Protein AF-A0A1V5BMT1-F1 (afdb_monomer)

pLDDT: mean 87.7, std 16.95, range [39.78, 98.75]

Mean predicted aligned error: 9.42 Å

Sequence (168 aa):
MTTAKLESTCACFVTIETKPKESPLPERGGPHRSGCMVCGKDLIYLDTDQDLSCSFCGQVIPANARCVNGHFVCDNCHRADAVEIIKQVCLHSRECDAVALMQTIRSHPRFRIHGPEHHSLVPAVILTALRNGGDTITDEQIMTAVQRGQTIAGGACAFLGACGAAVG

Foldseek 3Di:
DDDDDDDDPDPPPDDPVPDPPDDPDPPLDAQQPDDDRQPNAHKDFAPAWDFAQALQQRDTDTDGMDGPVRHDHDPQLVPDALLSSLLSNLVRDLALDLVVNLVSSCSRNNNDPADLQLLLNQVLSNLSNCVSVPDPGDSVNSVVSNVQSNVQDRCCCVVVVDDSNVVD

Radius of gyration: 21.29 Å; Cα contacts (8 Å, |Δi|>4): 253; chains: 1; bounding box: 42×51×69 Å

Solvent-accessible surface area (backbone atoms only — not comparable to full-atom values): 9780 Å² total; per-residue (Å²): 136,83,82,78,81,83,78,84,89,60,90,79,79,69,70,81,90,72,70,72,85,75,71,82,72,79,82,79,72,73,69,56,94,52,58,26,78,87,76,40,43,56,70,43,76,48,99,56,72,38,79,41,52,16,73,63,28,52,54,70,44,79,40,40,60,28,21,83,85,64,52,26,72,45,71,68,63,70,70,35,51,48,61,51,36,43,53,50,27,46,73,55,44,74,59,52,48,36,66,59,49,48,51,51,48,56,60,38,69,66,34,63,98,72,60,41,51,49,10,16,40,47,40,20,26,49,46,30,10,42,30,53,70,69,46,98,57,53,71,67,56,35,51,48,24,32,56,47,2,65,70,43,58,70,64,36,37,77,76,71,74,45,53,39,43,80,73,49

Structure (mmCIF, N/CA/C/O backbone):
data_AF-A0A1V5BMT1-F1
#
_entry.id   AF-A0A1V5BMT1-F1
#
loop_
_atom_site.group_PDB
_atom_site.id
_atom_site.type_symbol
_atom_site.label_atom_id
_atom_site.label_alt_id
_atom_site.label_comp_id
_atom_site.label_asym_id
_atom_site.label_entity_id
_atom_site.label_seq_id
_atom_site.pdbx_PDB_ins_code
_atom_site.Cartn_x
_atom_site.Cartn_y
_atom_site.Cartn_z
_atom_site.occupancy
_atom_site.B_iso_or_equiv
_atom_site.auth_seq_id
_atom_site.auth_comp_id
_atom_site.auth_asym_id
_atom_site.auth_atom_id
_atom_site.pdbx_PDB_model_num
ATOM 1 N N . MET A 1 1 ? 17.956 -43.588 -46.148 1.00 41.25 1 MET A N 1
ATOM 2 C CA . MET A 1 1 ? 17.327 -42.326 -45.707 1.00 41.25 1 MET A CA 1
ATOM 3 C C . MET A 1 1 ? 16.692 -42.583 -44.355 1.00 41.25 1 MET A C 1
ATOM 5 O O . MET A 1 1 ? 15.639 -43.198 -44.284 1.00 41.25 1 MET A O 1
ATOM 9 N N . THR A 1 2 ? 17.406 -42.237 -43.290 1.00 39.78 2 THR A N 1
ATOM 10 C CA . THR A 1 2 ? 16.997 -42.495 -41.906 1.00 39.78 2 THR A CA 1
ATOM 11 C C . THR A 1 2 ? 16.103 -41.343 -41.462 1.00 39.78 2 THR A C 1
ATOM 13 O O . THR A 1 2 ? 16.561 -40.206 -41.394 1.00 39.78 2 THR A O 1
ATOM 16 N N . THR A 1 3 ? 14.821 -41.601 -41.216 1.00 43.81 3 THR A N 1
ATOM 17 C CA . THR A 1 3 ? 13.904 -40.608 -40.643 1.00 43.81 3 THR A CA 1
ATOM 18 C C . THR A 1 3 ? 14.299 -40.347 -39.194 1.00 43.81 3 THR A C 1
ATOM 20 O O . THR A 1 3 ? 14.144 -41.222 -38.341 1.00 43.81 3 THR A O 1
ATOM 23 N N . ALA A 1 4 ? 14.832 -39.157 -38.923 1.00 47.53 4 ALA A N 1
ATOM 24 C CA . ALA A 1 4 ? 15.086 -38.689 -37.569 1.00 47.53 4 ALA A CA 1
ATOM 25 C C . ALA A 1 4 ? 13.745 -38.524 -36.837 1.00 47.53 4 ALA A C 1
ATOM 27 O O . ALA A 1 4 ? 12.888 -37.754 -37.271 1.00 47.53 4 ALA A O 1
ATOM 28 N N . LYS A 1 5 ? 13.550 -39.260 -35.738 1.00 47.75 5 LYS A N 1
ATOM 29 C CA . LYS A 1 5 ? 12.470 -38.980 -34.788 1.00 47.75 5 LYS A CA 1
ATOM 30 C C . LYS A 1 5 ? 12.803 -37.661 -34.092 1.00 47.75 5 LYS A C 1
ATOM 32 O O . LYS A 1 5 ? 13.793 -37.592 -33.371 1.00 47.75 5 LYS A O 1
ATOM 37 N N . LEU A 1 6 ? 11.999 -36.625 -34.327 1.00 52.53 6 LEU A N 1
ATOM 38 C CA . LEU A 1 6 ? 12.013 -35.438 -33.479 1.00 52.53 6 LEU A CA 1
ATOM 39 C C . LEU A 1 6 ? 11.308 -35.784 -32.167 1.00 52.53 6 LEU A C 1
ATOM 41 O O . LEU A 1 6 ? 10.091 -35.960 -32.147 1.00 52.53 6 LEU A O 1
ATOM 45 N N . GLU A 1 7 ? 12.065 -35.871 -31.080 1.00 56.25 7 GLU A N 1
ATOM 46 C CA . GLU A 1 7 ? 11.502 -35.846 -29.733 1.00 56.25 7 GLU A CA 1
ATOM 47 C C . GLU A 1 7 ? 11.426 -34.392 -29.256 1.00 56.25 7 GLU A C 1
ATOM 49 O O . GLU A 1 7 ? 12.401 -33.641 -29.304 1.00 56.25 7 GLU A O 1
ATOM 54 N N . SER A 1 8 ? 10.219 -33.980 -28.862 1.00 58.94 8 SER A N 1
ATOM 55 C CA . SER A 1 8 ? 9.912 -32.629 -28.396 1.00 58.94 8 SER A CA 1
ATOM 56 C C . SER A 1 8 ? 10.452 -32.431 -26.983 1.00 58.94 8 SER A C 1
ATOM 58 O O . SER A 1 8 ? 10.012 -33.085 -26.042 1.00 58.94 8 SER A O 1
ATOM 60 N N . THR A 1 9 ? 11.390 -31.503 -26.828 1.00 58.66 9 THR A N 1
ATOM 61 C CA . THR A 1 9 ? 12.032 -31.154 -25.553 1.00 58.66 9 THR A CA 1
ATOM 62 C C . THR A 1 9 ? 11.332 -30.010 -24.810 1.00 58.66 9 THR A C 1
ATOM 64 O O . THR A 1 9 ? 11.872 -29.482 -23.840 1.00 58.66 9 THR A O 1
ATOM 67 N N . CYS A 1 10 ? 10.131 -29.601 -25.235 1.00 53.47 10 CYS A N 1
ATOM 68 C CA . CYS A 1 10 ? 9.420 -28.474 -24.633 1.00 53.47 10 CYS A CA 1
ATOM 69 C C . CYS A 1 10 ? 8.274 -28.939 -23.721 1.00 53.47 10 CYS A C 1
ATOM 71 O O . CYS A 1 10 ? 7.343 -29.611 -24.165 1.00 53.47 10 CYS A O 1
ATOM 73 N N . ALA A 1 11 ? 8.306 -28.509 -22.457 1.00 57.06 11 ALA A N 1
ATOM 74 C CA . ALA A 1 11 ? 7.320 -28.830 -21.418 1.00 57.06 11 ALA A CA 1
ATOM 75 C C . ALA A 1 11 ? 5.902 -28.259 -21.663 1.00 57.06 11 ALA A C 1
ATOM 77 O O . ALA A 1 11 ? 5.004 -28.467 -20.852 1.00 57.06 11 ALA A O 1
ATOM 78 N N . CYS A 1 12 ? 5.678 -27.547 -22.771 1.00 64.38 12 CYS A N 1
ATOM 79 C CA . CYS A 1 12 ? 4.393 -26.922 -23.093 1.00 64.38 12 CYS A CA 1
ATOM 80 C C . CYS A 1 12 ? 3.382 -27.880 -23.753 1.00 64.38 12 CYS A C 1
ATOM 82 O O . CYS A 1 12 ? 2.233 -27.498 -23.957 1.00 64.38 12 CYS A O 1
ATOM 84 N N . PHE A 1 13 ? 3.780 -29.109 -24.103 1.00 51.62 13 PHE A N 1
ATOM 85 C CA . PHE A 1 13 ? 2.904 -30.086 -24.756 1.00 51.62 13 PHE A CA 1
ATOM 86 C C . PHE A 1 13 ? 2.183 -30.971 -23.726 1.00 51.62 13 PHE A C 1
ATOM 88 O O . PHE A 1 13 ? 2.402 -32.177 -23.660 1.00 51.62 13 PHE A O 1
ATOM 95 N N . VAL A 1 14 ? 1.330 -30.372 -22.893 1.00 52.69 14 VAL A N 1
ATOM 96 C CA . VAL A 1 14 ? 0.339 -31.132 -22.115 1.00 52.69 14 VAL A CA 1
ATOM 97 C C . VAL A 1 14 ? -1.000 -30.997 -22.828 1.00 52.69 14 VAL A C 1
ATOM 99 O O . VAL A 1 14 ? -1.541 -29.900 -22.964 1.00 52.69 14 VAL A O 1
ATOM 102 N N . THR A 1 15 ? -1.515 -32.115 -23.331 1.00 52.72 15 THR A N 1
ATOM 103 C CA . THR A 1 15 ? -2.832 -32.191 -23.967 1.00 52.72 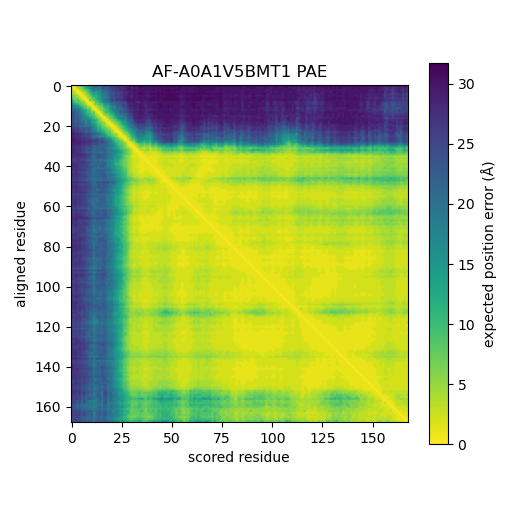15 THR A CA 1
ATOM 104 C C . THR A 1 15 ? -3.928 -31.845 -22.961 1.00 52.72 15 THR A C 1
ATOM 106 O O . THR A 1 15 ? -3.892 -32.275 -21.811 1.00 52.72 15 THR A O 1
ATOM 109 N N . ILE A 1 16 ? -4.927 -31.091 -23.422 1.00 58.38 16 ILE A N 1
ATOM 110 C CA . ILE A 1 16 ? -6.041 -30.527 -22.636 1.00 58.38 16 ILE A CA 1
ATOM 111 C C . ILE A 1 16 ? -6.820 -31.597 -21.836 1.00 58.38 16 ILE A C 1
ATOM 113 O O . ILE A 1 16 ? -7.476 -31.279 -20.846 1.00 58.38 16 ILE A O 1
ATOM 117 N N . GLU A 1 17 ? -6.707 -32.870 -22.213 1.00 58.25 17 GLU A N 1
ATOM 118 C CA . GLU A 1 17 ? -7.466 -33.990 -21.647 1.00 58.25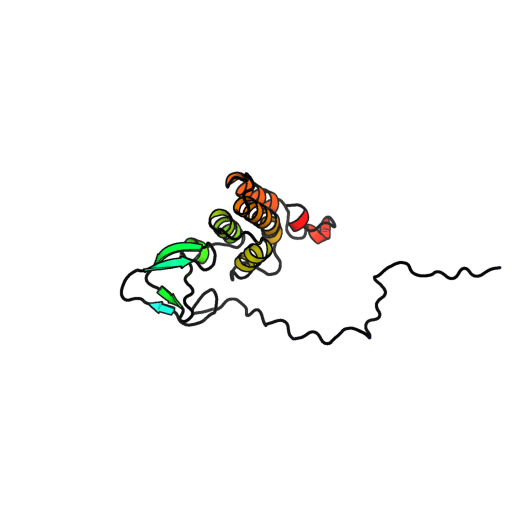 17 GLU A CA 1
ATOM 119 C C . GLU A 1 17 ? -7.125 -34.362 -20.193 1.00 58.25 17 GLU A C 1
ATOM 121 O O . GLU A 1 17 ? -7.837 -35.167 -19.598 1.00 58.25 17 GLU A O 1
ATOM 126 N N . THR A 1 18 ? -6.096 -33.770 -19.577 1.00 56.34 18 THR A N 1
ATOM 127 C CA . THR A 1 18 ? -5.715 -34.082 -18.185 1.00 56.34 18 THR A CA 1
ATOM 128 C C . THR A 1 18 ? -5.869 -32.923 -17.202 1.00 56.34 18 THR A C 1
ATOM 130 O O . THR A 1 18 ? -5.312 -32.996 -16.108 1.00 56.34 18 THR A O 1
ATOM 133 N N . LYS A 1 19 ? -6.604 -31.848 -17.531 1.00 47.53 19 LYS A N 1
ATOM 134 C CA . LYS A 1 19 ? -6.818 -30.750 -16.571 1.00 47.53 19 LYS A CA 1
ATOM 135 C C . LYS A 1 19 ? -7.719 -31.237 -15.415 1.00 47.53 19 LYS A C 1
ATOM 137 O O . LYS A 1 19 ? -8.881 -31.569 -15.663 1.00 47.53 19 LYS A O 1
ATOM 142 N N . PRO A 1 20 ? -7.239 -31.292 -14.156 1.00 57.06 20 PRO A N 1
ATOM 143 C CA . PRO A 1 20 ? -8.09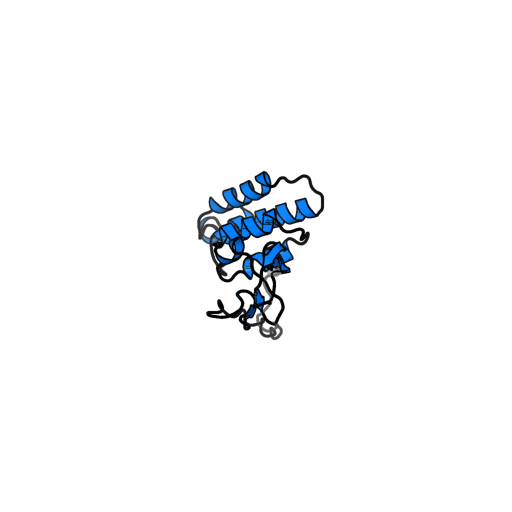7 -31.587 -13.012 1.00 57.06 20 PRO A CA 1
ATOM 144 C C . PRO A 1 20 ? -9.196 -30.523 -12.912 1.00 57.06 20 PRO A C 1
ATOM 146 O O . PRO A 1 20 ? -8.953 -29.359 -13.235 1.00 57.06 20 PRO A O 1
ATOM 149 N N . LYS A 1 21 ? -10.395 -30.908 -12.453 1.00 51.62 21 LYS A N 1
ATOM 150 C CA . LYS A 1 21 ? -11.483 -29.963 -12.153 1.00 51.62 21 LYS A CA 1
ATOM 151 C C . LYS A 1 21 ? -10.965 -28.894 -11.188 1.00 51.62 21 LYS A C 1
ATOM 153 O O . LYS A 1 21 ? -10.743 -29.182 -10.014 1.00 51.62 21 LYS A O 1
ATOM 158 N N . GLU A 1 22 ? -10.781 -27.677 -11.693 1.00 54.81 22 GLU A N 1
ATOM 159 C CA . GLU A 1 22 ? -10.525 -26.500 -10.868 1.00 54.81 22 GLU A CA 1
ATOM 160 C C . GLU A 1 22 ? -11.704 -26.336 -9.903 1.00 54.81 22 GLU A C 1
ATOM 162 O O . GLU A 1 22 ? -12.868 -26.308 -10.315 1.00 54.81 22 GLU A O 1
ATOM 167 N N . SER A 1 23 ? -11.408 -26.280 -8.603 1.00 50.12 23 SER A N 1
ATOM 168 C CA . SER A 1 23 ? -12.379 -25.819 -7.619 1.00 50.12 23 SER A CA 1
ATOM 169 C C . SER A 1 23 ? -12.780 -24.382 -7.970 1.00 50.12 23 SER A C 1
ATOM 171 O O . SER A 1 23 ? -11.950 -23.632 -8.497 1.00 50.12 23 SER A O 1
ATOM 173 N N . PRO A 1 24 ? -14.030 -23.967 -7.698 1.00 49.62 24 PRO A N 1
ATOM 174 C CA . PRO A 1 24 ? -14.416 -22.584 -7.906 1.00 49.62 24 PRO A CA 1
ATOM 175 C C . PRO A 1 24 ? -13.463 -21.696 -7.109 1.00 49.62 24 PRO A C 1
ATOM 177 O O . PRO A 1 24 ? -13.349 -21.829 -5.888 1.00 49.62 24 PRO A O 1
ATOM 180 N N . LEU A 1 25 ? -12.749 -20.814 -7.808 1.00 46.22 25 LEU A N 1
ATOM 181 C CA . LEU A 1 25 ? -12.042 -19.724 -7.155 1.00 46.22 25 LEU A CA 1
ATOM 182 C C . LEU A 1 25 ? -13.079 -18.950 -6.326 1.00 46.22 25 LEU A C 1
ATOM 184 O O . LEU A 1 25 ? -14.185 -18.728 -6.825 1.00 46.22 25 LEU A O 1
ATOM 188 N N . PRO A 1 26 ? -12.766 -18.557 -5.079 1.00 47.53 26 PRO A N 1
ATOM 189 C CA . PRO A 1 26 ? -13.700 -17.791 -4.269 1.00 47.53 26 PRO A CA 1
ATOM 190 C C . PRO A 1 26 ? -14.114 -16.546 -5.052 1.00 47.53 26 PRO A C 1
ATOM 192 O O . PRO A 1 26 ? -13.251 -15.822 -5.562 1.00 47.53 26 PRO A O 1
ATOM 195 N N . GLU A 1 27 ? -15.423 -16.324 -5.185 1.00 49.19 27 GLU A N 1
ATOM 196 C CA . GLU A 1 27 ? -15.950 -15.141 -5.853 1.00 49.19 27 GLU A CA 1
ATOM 197 C C . GLU A 1 27 ? -15.402 -13.901 -5.140 1.00 49.19 27 GLU A C 1
ATOM 199 O O . GLU A 1 27 ? -15.801 -13.569 -4.023 1.00 49.19 27 GLU A O 1
ATOM 204 N N . ARG A 1 28 ? -14.442 -13.215 -5.770 1.00 55.84 28 ARG A N 1
ATOM 205 C CA . ARG A 1 28 ? -14.021 -11.888 -5.323 1.00 55.84 28 ARG A CA 1
ATOM 206 C C . ARG A 1 28 ? -15.150 -10.939 -5.692 1.00 55.84 28 ARG A C 1
ATOM 208 O O . ARG A 1 28 ? -15.194 -10.430 -6.810 1.00 55.84 28 ARG A O 1
ATOM 215 N N . GLY A 1 29 ? -16.096 -10.783 -4.769 1.00 55.22 29 GLY A N 1
ATOM 216 C CA . GLY A 1 29 ? -17.195 -9.839 -4.900 1.00 55.22 29 GLY A CA 1
ATOM 217 C C . GLY A 1 29 ? -16.663 -8.450 -5.246 1.00 55.22 29 GLY A C 1
ATOM 218 O O . GLY A 1 29 ? -15.619 -8.026 -4.748 1.00 55.22 29 GLY A O 1
ATOM 219 N N . GLY A 1 30 ? -17.361 -7.756 -6.145 1.00 63.53 30 GLY A N 1
ATOM 220 C CA . GLY A 1 30 ? -17.060 -6.364 -6.463 1.00 63.53 30 GLY A CA 1
ATOM 221 C C . GLY A 1 30 ? -17.165 -5.450 -5.230 1.00 63.53 30 GLY A C 1
ATOM 222 O O . GLY A 1 30 ? -17.605 -5.886 -4.166 1.00 63.53 30 GLY A O 1
ATOM 223 N N . PRO A 1 31 ? -16.793 -4.166 -5.363 1.00 74.88 31 PRO A N 1
ATOM 224 C CA . PRO A 1 31 ? -16.852 -3.208 -4.262 1.00 74.88 31 PRO A CA 1
ATOM 225 C C . PRO A 1 31 ? -18.233 -3.206 -3.590 1.00 74.88 31 PRO A C 1
ATOM 227 O O . PRO A 1 31 ? -19.262 -3.096 -4.264 1.00 74.88 31 PRO A O 1
ATOM 230 N N . HIS A 1 32 ? -18.251 -3.294 -2.259 1.00 85.75 32 HIS A N 1
ATOM 231 C CA . HIS A 1 32 ? -19.478 -3.178 -1.477 1.00 85.75 32 HIS A CA 1
ATOM 232 C C . HIS A 1 32 ? -20.030 -1.750 -1.585 1.00 85.75 32 HIS A C 1
ATOM 234 O O . HIS A 1 32 ? -19.302 -0.776 -1.405 1.00 85.75 32 HIS A O 1
ATOM 240 N N . ARG A 1 33 ? -21.323 -1.616 -1.903 1.00 84.00 33 ARG A N 1
ATOM 241 C CA . ARG A 1 33 ? -21.990 -0.306 -2.044 1.00 84.00 33 ARG A CA 1
ATOM 242 C C . ARG A 1 33 ? -22.403 0.315 -0.707 1.00 84.00 33 ARG A C 1
ATOM 244 O O . ARG A 1 33 ? -22.695 1.504 -0.659 1.00 84.00 33 ARG A O 1
ATOM 251 N N . SER A 1 34 ? -22.446 -0.489 0.347 1.00 90.75 34 SER A N 1
ATOM 252 C CA . SER A 1 34 ? -22.811 -0.109 1.709 1.00 90.75 34 SER A CA 1
ATOM 253 C C . SER A 1 34 ? -22.088 -1.016 2.704 1.00 90.75 34 SER A C 1
ATOM 255 O O . SER A 1 34 ? -21.638 -2.104 2.337 1.00 90.75 34 SER A O 1
ATOM 257 N N . GLY A 1 35 ? -22.005 -0.579 3.961 1.00 93.88 35 GLY A N 1
ATOM 258 C CA . GLY A 1 35 ? -21.352 -1.330 5.030 1.00 93.88 35 GLY A CA 1
ATOM 259 C C . GLY A 1 35 ? -19.826 -1.250 4.975 1.00 93.88 35 GLY A C 1
ATOM 260 O O . GLY A 1 35 ? -19.239 -0.301 4.458 1.00 93.88 35 GLY A O 1
ATOM 261 N N . CYS A 1 36 ? -19.178 -2.252 5.557 1.00 95.56 36 CYS A N 1
ATOM 262 C CA . CYS A 1 36 ? -17.731 -2.334 5.662 1.00 95.56 36 CYS A CA 1
ATOM 263 C C . CYS A 1 36 ? -17.043 -2.376 4.293 1.00 95.56 36 CYS A C 1
ATOM 265 O O . CYS A 1 36 ? -17.357 -3.217 3.455 1.00 95.56 36 CYS A O 1
ATOM 267 N N . MET A 1 37 ? -16.000 -1.566 4.116 1.00 93.25 37 MET A N 1
ATOM 268 C CA . MET A 1 37 ? -15.169 -1.586 2.909 1.00 93.25 37 MET A CA 1
ATOM 269 C C . MET A 1 37 ? -14.464 -2.935 2.671 1.00 93.25 37 MET A C 1
ATOM 271 O O . MET A 1 37 ? -14.217 -3.296 1.525 1.00 93.25 37 MET A O 1
ATOM 275 N N . VAL A 1 38 ? -14.150 -3.674 3.740 1.00 94.69 38 VAL A N 1
ATOM 276 C CA . VAL A 1 38 ? -13.385 -4.932 3.682 1.00 94.69 38 VAL A CA 1
ATOM 277 C C . VAL A 1 38 ? -14.287 -6.154 3.481 1.00 94.69 38 VAL A C 1
ATOM 279 O O . VAL A 1 38 ? -13.897 -7.091 2.795 1.00 94.69 38 VAL A O 1
ATOM 282 N N . CYS A 1 39 ? -15.480 -6.176 4.089 1.00 94.56 39 CYS A N 1
ATOM 283 C CA . CYS A 1 39 ? -16.347 -7.366 4.079 1.00 94.56 39 CYS A CA 1
ATOM 284 C C . CYS A 1 39 ? -17.836 -7.111 3.801 1.00 94.56 39 CYS A C 1
ATOM 286 O O . CYS A 1 39 ? -18.626 -8.052 3.842 1.00 94.56 39 CYS A O 1
ATOM 288 N N . GLY A 1 40 ? -18.251 -5.859 3.607 1.00 94.38 40 GLY A N 1
ATOM 289 C CA . GLY A 1 40 ? -19.628 -5.478 3.279 1.00 94.38 40 GLY A CA 1
ATOM 290 C C . GLY A 1 40 ? -20.642 -5.557 4.420 1.00 94.38 40 GLY A C 1
ATOM 291 O O . GLY A 1 40 ? -21.777 -5.132 4.237 1.00 94.38 40 GLY A O 1
ATOM 292 N N . LYS A 1 41 ? -20.266 -6.077 5.595 1.00 96.69 41 LYS A N 1
ATOM 293 C CA . LYS A 1 41 ? -21.176 -6.182 6.746 1.00 96.69 41 LYS A CA 1
ATOM 294 C C . LYS A 1 41 ? -21.432 -4.837 7.425 1.00 96.69 41 LYS A C 1
ATOM 296 O O . LYS A 1 41 ? -20.635 -3.907 7.289 1.00 96.69 41 LYS A O 1
ATOM 301 N N . ASP A 1 42 ? -22.502 -4.780 8.211 1.00 97.75 42 ASP A N 1
ATOM 302 C CA . ASP A 1 42 ? -22.940 -3.577 8.917 1.00 97.75 42 ASP A CA 1
ATOM 303 C C . ASP A 1 42 ? -21.878 -3.003 9.861 1.00 97.75 42 ASP A C 1
ATOM 305 O O . ASP A 1 42 ? -21.064 -3.726 10.455 1.00 97.75 42 ASP A O 1
ATOM 309 N N . LEU A 1 43 ? -21.904 -1.674 9.978 1.00 96.94 43 LEU A N 1
ATOM 310 C CA . LEU A 1 43 ? -21.087 -0.912 10.911 1.00 96.94 43 LEU A CA 1
ATOM 311 C C . LEU A 1 43 ? -21.782 -0.837 12.270 1.00 96.94 43 LEU A C 1
ATOM 313 O O . LEU A 1 43 ? -22.987 -0.617 12.354 1.00 96.94 43 LEU A O 1
ATOM 317 N N . ILE A 1 44 ? -20.994 -0.997 13.324 1.00 97.75 44 ILE A N 1
ATOM 318 C CA . ILE A 1 44 ? -21.372 -0.740 14.706 1.00 97.75 44 ILE A CA 1
ATOM 319 C C . ILE A 1 44 ? -20.611 0.489 15.193 1.00 97.75 44 ILE A C 1
ATOM 321 O O . ILE A 1 44 ? -19.412 0.635 14.936 1.00 97.75 44 ILE A O 1
ATOM 325 N N . TYR A 1 45 ? -21.326 1.359 15.896 1.00 97.00 45 TYR A N 1
ATOM 326 C CA . TYR A 1 45 ? -20.754 2.519 16.563 1.00 97.00 45 TYR A CA 1
ATOM 327 C C . TYR A 1 45 ? -20.512 2.177 18.031 1.00 97.00 45 TYR A C 1
ATOM 329 O O . TYR A 1 45 ? -21.310 1.479 18.655 1.00 97.00 45 TYR A O 1
ATOM 337 N N . LEU A 1 46 ? -19.375 2.618 18.543 1.00 95.62 46 LEU A N 1
ATOM 338 C CA . LEU A 1 46 ? -18.928 2.421 19.911 1.00 95.62 46 LEU A CA 1
ATOM 339 C C . LEU A 1 46 ? -19.347 3.638 20.739 1.00 95.62 46 LEU A C 1
ATOM 341 O O . LEU A 1 46 ? -19.312 4.762 20.241 1.00 95.62 46 LEU A O 1
ATOM 345 N N . ASP A 1 47 ? -19.701 3.416 22.003 1.00 94.81 47 ASP A N 1
ATOM 346 C CA . ASP A 1 47 ? -20.111 4.497 22.912 1.00 94.81 47 ASP A CA 1
ATOM 347 C C . ASP A 1 47 ? -18.972 5.488 23.204 1.00 94.81 47 ASP A C 1
ATOM 349 O O . ASP A 1 47 ? -19.210 6.655 23.510 1.00 94.81 47 ASP A O 1
ATOM 353 N N . THR A 1 48 ? -17.726 5.025 23.095 1.00 95.94 48 THR A N 1
ATOM 354 C CA . THR A 1 48 ? -16.511 5.825 23.257 1.00 95.94 48 THR A CA 1
ATOM 355 C C . THR A 1 48 ? -15.501 5.470 22.175 1.00 95.94 48 THR A C 1
ATOM 357 O O . THR A 1 48 ? -15.465 4.327 21.708 1.00 95.94 48 THR A O 1
ATOM 360 N N . ASP A 1 49 ? -14.635 6.422 21.831 1.00 95.94 49 ASP A N 1
ATOM 361 C CA . ASP A 1 49 ? -13.484 6.167 20.967 1.00 95.94 49 ASP A CA 1
ATOM 362 C C . ASP A 1 49 ? -12.605 5.057 21.561 1.00 95.94 49 ASP A C 1
ATOM 364 O O . ASP A 1 49 ? -12.369 4.994 22.771 1.00 95.94 49 ASP A O 1
ATOM 368 N N . GLN A 1 50 ? -12.133 4.168 20.693 1.00 96.81 50 GLN A N 1
ATOM 369 C CA . GLN A 1 50 ? -11.186 3.109 21.018 1.00 96.81 50 GLN A CA 1
ATOM 370 C C . GLN A 1 50 ? -10.040 3.130 20.011 1.00 96.81 50 GLN A C 1
ATOM 372 O O . GLN A 1 50 ? -10.239 3.455 18.841 1.00 96.81 50 GLN A O 1
ATOM 377 N N . ASP A 1 51 ? -8.849 2.739 20.450 1.00 97.94 51 ASP A N 1
ATOM 378 C CA . ASP A 1 51 ? -7.705 2.567 19.560 1.00 97.94 51 ASP A CA 1
ATOM 379 C C . ASP A 1 51 ? -7.917 1.334 18.675 1.00 97.94 51 ASP A C 1
ATOM 381 O O . ASP A 1 51 ? -7.891 0.192 19.143 1.00 97.94 51 ASP A O 1
ATOM 385 N N . LEU A 1 52 ? -8.139 1.563 17.380 1.00 97.75 52 LEU A N 1
ATOM 386 C CA . LEU A 1 52 ? -8.385 0.513 16.394 1.00 97.75 52 LEU A CA 1
ATOM 387 C C . LEU A 1 52 ? -7.276 0.486 15.340 1.00 97.75 52 LEU A C 1
ATOM 389 O O . LEU A 1 52 ? -6.839 1.523 14.844 1.00 97.75 52 LEU A O 1
ATOM 393 N N . SER A 1 53 ? -6.849 -0.720 14.956 1.00 97.69 53 SER A N 1
ATOM 394 C CA . SER A 1 53 ? -5.888 -0.921 13.867 1.00 97.69 53 SER A CA 1
ATOM 395 C C . SER A 1 53 ? -6.596 -0.931 12.511 1.00 97.69 53 SER A C 1
ATOM 397 O O . SER A 1 53 ? -7.556 -1.678 12.297 1.00 97.69 53 SER A O 1
ATOM 399 N N . CYS A 1 54 ? -6.131 -0.093 11.584 1.00 98.00 54 CYS A N 1
ATOM 400 C CA . CYS A 1 54 ? -6.636 -0.049 10.216 1.00 98.00 54 CYS A CA 1
ATOM 401 C C . CYS A 1 54 ? -6.361 -1.375 9.492 1.00 98.00 54 CYS A C 1
ATOM 403 O O . CYS A 1 54 ? -5.216 -1.807 9.388 1.00 98.00 54 CYS A O 1
ATOM 405 N N . SER A 1 55 ? -7.394 -1.971 8.895 1.00 97.69 55 SER A N 1
ATOM 406 C CA . SER A 1 55 ? -7.316 -3.249 8.174 1.00 97.69 55 SER A CA 1
ATOM 407 C C . SER A 1 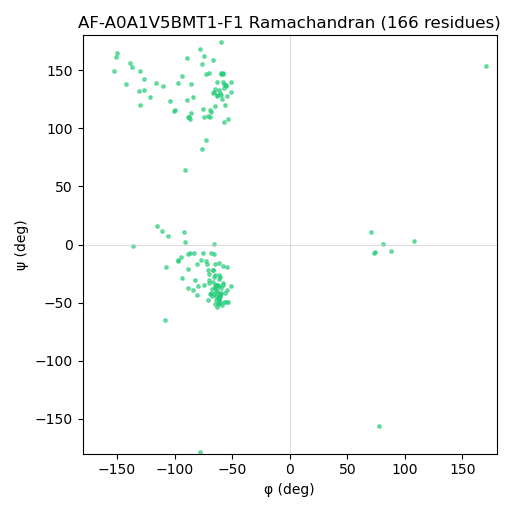55 ? -6.460 -3.216 6.898 1.00 97.69 55 SER A C 1
ATOM 409 O O . SER A 1 55 ? -6.217 -4.268 6.319 1.00 97.69 55 SER A O 1
ATOM 411 N N . PHE A 1 56 ? -6.008 -2.036 6.456 1.00 97.62 56 PHE A N 1
ATOM 412 C CA . PHE A 1 56 ? -5.091 -1.892 5.322 1.00 97.62 56 PHE A CA 1
ATOM 413 C C . PHE A 1 56 ? -3.682 -1.487 5.766 1.00 97.62 56 PHE A C 1
ATOM 415 O O . PHE A 1 56 ? -2.742 -2.254 5.586 1.00 97.62 56 PHE A O 1
ATOM 422 N N . CYS A 1 57 ? -3.508 -0.288 6.334 1.00 97.44 57 CYS A N 1
ATOM 423 C CA . CYS A 1 57 ? -2.174 0.228 6.668 1.00 97.44 57 CYS A CA 1
ATOM 424 C C . CYS A 1 57 ? -1.652 -0.193 8.049 1.00 97.44 57 CYS A C 1
ATOM 426 O O . CYS A 1 57 ? -0.510 0.112 8.380 1.00 97.44 57 CYS A O 1
ATOM 428 N N . GLY A 1 58 ? -2.473 -0.840 8.881 1.00 96.12 58 GLY A N 1
ATOM 429 C CA . GLY A 1 58 ? -2.088 -1.297 10.220 1.00 96.12 58 GLY A CA 1
ATOM 430 C C . GLY A 1 58 ? -1.951 -0.197 11.278 1.00 96.12 58 GLY A C 1
ATOM 431 O O . GLY A 1 58 ? -1.802 -0.518 12.457 1.00 96.12 58 GLY A O 1
ATOM 432 N N . GLN A 1 59 ? -2.039 1.085 10.901 1.00 96.62 59 GLN A N 1
ATOM 433 C CA . GLN A 1 59 ? -1.987 2.206 11.844 1.00 96.62 59 GLN A CA 1
ATOM 434 C C . GLN A 1 59 ? -3.078 2.084 12.908 1.00 96.62 59 GLN A C 1
ATOM 436 O O . GLN A 1 59 ? -4.231 1.793 12.583 1.00 96.62 59 GLN A O 1
ATOM 441 N N . VAL A 1 60 ? -2.697 2.320 14.162 1.00 97.31 60 VAL A N 1
ATOM 442 C CA . VAL A 1 60 ? -3.594 2.307 15.318 1.00 97.31 60 VAL A CA 1
ATOM 443 C C . VAL A 1 60 ? -3.960 3.745 15.648 1.00 97.31 60 VAL A C 1
ATOM 445 O O . VAL A 1 60 ? -3.077 4.535 15.977 1.00 97.31 60 VAL A O 1
ATOM 448 N N . ILE A 1 61 ? -5.240 4.087 15.515 1.00 97.25 61 ILE A N 1
ATOM 449 C CA . ILE A 1 61 ? -5.753 5.434 15.786 1.00 97.25 61 ILE A CA 1
ATOM 450 C C . ILE A 1 61 ? -7.096 5.367 16.528 1.00 97.25 61 ILE A C 1
ATOM 452 O O . ILE A 1 61 ? -7.808 4.366 16.382 1.00 97.25 61 ILE A O 1
ATOM 456 N N . PRO A 1 62 ? -7.471 6.422 17.278 1.00 97.69 62 PRO A N 1
ATOM 457 C CA . PRO A 1 62 ? -8.783 6.510 17.905 1.00 97.69 62 PRO A CA 1
ATOM 458 C C . PRO A 1 62 ? -9.903 6.480 16.863 1.00 97.69 62 PRO A C 1
ATOM 460 O O . PRO A 1 62 ? -9.870 7.213 15.871 1.00 97.69 62 PRO A O 1
ATOM 463 N N . ALA A 1 63 ? -10.895 5.625 17.088 1.00 97.12 63 ALA A N 1
ATOM 464 C CA . ALA A 1 63 ? -12.073 5.501 16.247 1.00 97.12 63 ALA A CA 1
ATOM 465 C C . ALA A 1 63 ? -13.275 4.995 17.048 1.00 97.12 63 ALA A C 1
ATOM 467 O O . ALA A 1 63 ? -13.143 4.194 17.972 1.00 97.12 63 ALA A O 1
ATOM 468 N N . ASN A 1 64 ? -14.472 5.414 16.646 1.00 96.88 64 ASN A N 1
ATOM 469 C CA . ASN A 1 64 ? -15.730 5.014 17.278 1.00 96.88 64 ASN A CA 1
ATOM 470 C C . ASN A 1 64 ? -16.589 4.101 16.399 1.00 96.88 64 ASN A C 1
ATOM 472 O O . ASN A 1 64 ? -17.760 3.897 16.698 1.00 96.88 64 ASN A O 1
ATOM 476 N N . ALA A 1 65 ? -16.056 3.573 15.298 1.00 96.69 65 ALA A N 1
ATOM 477 C CA . ALA A 1 65 ? -16.819 2.729 14.390 1.00 96.69 65 ALA A CA 1
ATOM 478 C C . ALA A 1 65 ? -15.967 1.591 13.832 1.00 96.69 65 ALA A C 1
ATOM 480 O O . ALA A 1 65 ? -14.821 1.777 13.425 1.00 96.69 65 ALA A O 1
ATOM 481 N N . ARG A 1 66 ? -16.561 0.402 13.769 1.00 97.75 66 ARG A N 1
ATOM 482 C CA . ARG A 1 66 ? -16.011 -0.783 13.097 1.00 97.75 66 ARG A CA 1
ATOM 483 C C . ARG A 1 66 ? -17.153 -1.638 12.587 1.00 97.75 66 ARG A C 1
ATOM 485 O O . ARG A 1 66 ? -18.286 -1.460 13.009 1.00 97.75 66 ARG A O 1
ATOM 492 N N . CYS A 1 67 ? -16.899 -2.583 11.696 1.00 97.81 67 CYS A N 1
ATOM 493 C CA . CYS A 1 67 ? -17.955 -3.526 11.322 1.00 97.81 67 CYS A CA 1
ATOM 494 C C . CYS A 1 67 ? -18.166 -4.616 12.380 1.00 97.81 67 CYS A C 1
ATOM 496 O O . CYS A 1 67 ? -17.314 -4.826 13.243 1.00 97.81 67 CYS A O 1
ATOM 498 N N . VAL A 1 68 ? -19.257 -5.377 12.266 1.00 97.69 68 VAL A N 1
ATOM 499 C CA . VAL A 1 68 ? -19.533 -6.546 13.132 1.00 97.69 68 VAL A CA 1
ATOM 500 C C . VAL A 1 68 ? -18.438 -7.629 13.098 1.00 97.69 68 VAL A C 1
ATOM 502 O O . VAL A 1 68 ? -18.354 -8.439 14.013 1.00 97.69 68 VAL A O 1
ATOM 505 N N . ASN A 1 69 ? -17.577 -7.640 12.071 1.00 97.19 69 ASN A N 1
ATOM 506 C CA . ASN A 1 69 ? -16.394 -8.510 11.994 1.00 97.19 69 ASN A CA 1
ATOM 507 C C . ASN A 1 69 ? -15.120 -7.868 12.579 1.00 97.19 69 ASN A C 1
ATOM 509 O O . ASN A 1 69 ? -14.047 -8.453 12.489 1.00 97.19 69 ASN A O 1
ATOM 513 N N . GLY A 1 70 ? -15.203 -6.656 13.125 1.00 96.56 70 GLY A N 1
ATOM 514 C CA . GLY A 1 70 ? -14.077 -5.958 13.740 1.00 96.56 70 GLY A CA 1
ATOM 515 C C . GLY A 1 70 ? -13.220 -5.110 12.795 1.00 96.56 70 GLY A C 1
ATOM 516 O O . GLY A 1 70 ? -12.361 -4.387 13.285 1.00 96.56 70 GLY A O 1
ATOM 517 N N . HIS A 1 71 ? -13.451 -5.132 11.476 1.00 97.75 71 HIS A N 1
ATOM 518 C CA . HIS A 1 71 ? -12.687 -4.286 10.551 1.00 97.75 71 HIS A CA 1
ATOM 519 C C . HIS A 1 71 ? -12.939 -2.797 10.793 1.00 97.75 71 HIS A C 1
ATOM 521 O O . HIS A 1 71 ? -14.093 -2.355 10.854 1.00 97.75 71 HIS A O 1
ATOM 527 N N . PHE A 1 72 ? -11.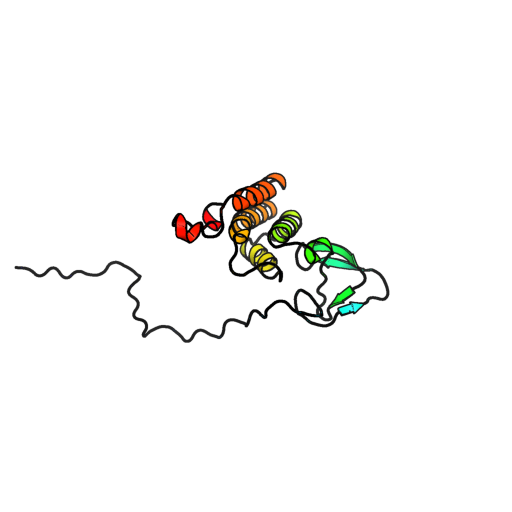847 -2.046 10.819 1.00 98.12 72 PHE A N 1
ATOM 528 C CA . PHE A 1 72 ? -11.789 -0.593 10.834 1.00 98.12 72 PHE A CA 1
ATOM 529 C C . PHE A 1 72 ? -10.883 -0.134 9.687 1.00 98.12 72 PHE A C 1
ATOM 531 O O . PHE A 1 72 ? -9.880 -0.778 9.388 1.00 98.12 72 PHE A O 1
ATOM 538 N N . VAL A 1 73 ? -11.231 0.968 9.025 1.00 97.56 73 VAL A N 1
ATOM 539 C CA . VAL A 1 73 ? -10.432 1.551 7.940 1.00 97.56 73 VAL A CA 1
ATOM 540 C C . VAL A 1 73 ? -10.259 3.033 8.233 1.00 97.56 73 VAL A C 1
ATOM 542 O O . VAL A 1 73 ? -11.251 3.750 8.335 1.00 97.56 73 VAL A O 1
ATOM 545 N N . CYS A 1 74 ? -9.012 3.488 8.372 1.00 97.50 74 CYS A N 1
ATOM 546 C CA . CYS A 1 74 ? -8.718 4.895 8.633 1.00 97.50 74 CYS A CA 1
ATOM 547 C C . CYS A 1 74 ? -9.095 5.788 7.443 1.00 97.50 74 CYS A C 1
ATOM 549 O O . CYS A 1 74 ? -9.150 5.329 6.299 1.00 97.50 74 CYS A O 1
ATOM 551 N N . ASP A 1 75 ? -9.283 7.082 7.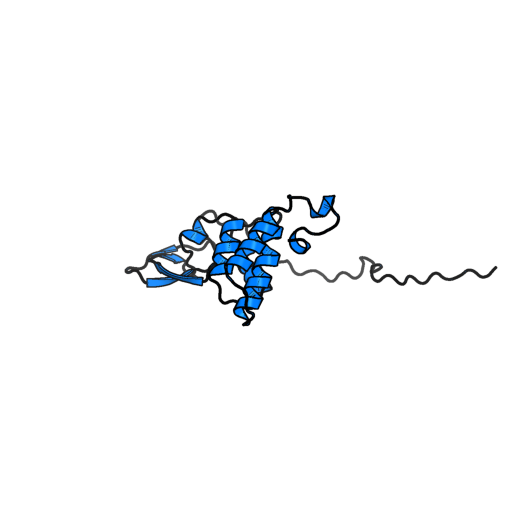700 1.00 96.69 75 ASP A N 1
ATOM 552 C CA . ASP A 1 75 ? -9.654 8.067 6.679 1.00 96.69 75 ASP A CA 1
ATOM 553 C C . ASP A 1 75 ? -8.694 8.100 5.480 1.00 96.69 75 ASP A C 1
ATOM 555 O O . ASP A 1 75 ? -9.139 8.201 4.332 1.00 96.69 75 ASP A O 1
ATOM 559 N N . ASN A 1 76 ? -7.388 7.962 5.732 1.00 96.69 76 ASN A N 1
ATOM 560 C CA . ASN A 1 76 ? -6.365 7.952 4.686 1.00 96.69 76 ASN A CA 1
ATOM 561 C C . ASN A 1 76 ? -6.577 6.786 3.717 1.00 96.69 76 ASN A C 1
ATOM 563 O O . ASN A 1 76 ? -6.657 7.004 2.511 1.00 96.69 76 ASN A O 1
ATOM 567 N N . CYS A 1 77 ? -6.728 5.561 4.228 1.00 97.12 77 CYS A N 1
ATOM 568 C CA . CYS A 1 77 ? -6.999 4.398 3.384 1.00 97.12 77 CYS A CA 1
ATOM 569 C C . CYS A 1 77 ? -8.390 4.482 2.751 1.00 97.12 77 CYS A C 1
ATOM 571 O O . CYS A 1 77 ? -8.539 4.172 1.577 1.00 97.12 77 CYS A O 1
ATOM 573 N N . HIS A 1 78 ? -9.395 4.972 3.479 1.00 95.31 78 HIS A N 1
ATOM 574 C CA . HIS A 1 78 ? -10.765 5.050 2.978 1.00 95.31 78 HIS A CA 1
ATOM 575 C C . HIS A 1 78 ? -10.891 5.942 1.728 1.00 95.31 78 HIS A C 1
ATOM 577 O O . HIS A 1 78 ? -11.702 5.680 0.833 1.00 95.31 78 HIS A O 1
ATOM 583 N N . ARG A 1 79 ? -10.116 7.031 1.661 1.00 94.94 79 ARG A N 1
ATOM 584 C CA . ARG A 1 79 ? -10.155 8.000 0.552 1.00 94.94 79 ARG A CA 1
ATOM 585 C C . ARG A 1 79 ? -9.078 7.750 -0.506 1.00 94.94 79 ARG A C 1
ATOM 587 O O . ARG A 1 79 ? -9.191 8.318 -1.593 1.00 94.94 79 ARG A O 1
ATOM 594 N N . ALA A 1 80 ? -8.086 6.909 -0.210 1.00 96.06 80 ALA A N 1
ATOM 595 C CA . ALA A 1 80 ? -6.952 6.623 -1.080 1.00 96.06 80 ALA A CA 1
ATOM 596 C C . ALA A 1 80 ? -7.378 6.076 -2.449 1.00 96.06 80 ALA A C 1
ATOM 598 O O . ALA A 1 80 ? -8.267 5.229 -2.564 1.00 96.06 80 ALA A O 1
ATOM 599 N N . ASP A 1 81 ? -6.703 6.532 -3.503 1.00 96.19 81 ASP A N 1
ATOM 600 C CA . ASP A 1 81 ? -6.708 5.831 -4.782 1.00 96.19 81 ASP A CA 1
ATOM 601 C C . ASP A 1 81 ? -5.767 4.612 -4.753 1.00 96.19 81 ASP A C 1
ATOM 603 O O . ASP A 1 81 ? -5.178 4.272 -3.726 1.00 96.19 81 ASP A O 1
ATOM 607 N N . ALA A 1 82 ? -5.661 3.915 -5.885 1.00 96.00 82 ALA A N 1
ATOM 608 C CA . ALA A 1 82 ? -4.881 2.689 -5.992 1.00 96.00 82 ALA A CA 1
ATOM 609 C C . ALA A 1 82 ? -3.366 2.892 -5.799 1.00 96.00 82 ALA A C 1
ATOM 611 O O . ALA A 1 82 ? -2.707 1.971 -5.328 1.00 96.00 82 ALA A O 1
ATOM 612 N N . VAL A 1 83 ? -2.804 4.065 -6.105 1.00 97.31 83 VAL A N 1
ATOM 613 C CA . VAL A 1 83 ? -1.382 4.324 -5.831 1.00 97.31 83 VAL A CA 1
ATOM 614 C C . VAL A 1 83 ? -1.184 4.780 -4.394 1.00 97.31 83 VAL A C 1
ATOM 616 O O . VAL A 1 83 ? -0.228 4.369 -3.736 1.00 97.31 83 VAL A O 1
ATOM 619 N N . GLU A 1 84 ? -2.089 5.606 -3.883 1.00 98.06 84 GLU A N 1
ATOM 620 C CA . GLU A 1 84 ? -2.000 6.082 -2.512 1.00 98.06 84 GLU A CA 1
ATOM 621 C C . GLU A 1 84 ? -2.144 4.933 -1.511 1.00 98.06 84 GLU A C 1
ATOM 623 O O . GLU A 1 84 ? -1.393 4.878 -0.541 1.00 98.06 84 GLU A O 1
ATOM 628 N N . ILE A 1 85 ? -2.999 3.940 -1.781 1.00 97.81 85 ILE A N 1
ATOM 629 C CA . ILE A 1 85 ? -3.090 2.758 -0.916 1.00 97.81 85 ILE A CA 1
ATOM 630 C C . ILE A 1 85 ? -1.783 1.949 -0.898 1.00 97.81 85 ILE A C 1
ATOM 632 O O . ILE A 1 85 ? -1.415 1.455 0.165 1.00 97.81 85 ILE A O 1
ATOM 636 N N . ILE A 1 86 ? -1.037 1.872 -2.014 1.00 98.44 86 ILE A N 1
ATOM 637 C CA . ILE A 1 86 ? 0.295 1.235 -2.033 1.00 98.44 86 ILE A CA 1
ATOM 638 C C . ILE A 1 86 ? 1.203 1.945 -1.030 1.00 98.44 86 ILE A C 1
ATOM 640 O O . ILE A 1 86 ? 1.757 1.300 -0.147 1.00 98.44 86 ILE A O 1
ATOM 644 N N . LYS A 1 87 ? 1.306 3.276 -1.116 1.00 98.50 87 LYS A N 1
ATOM 645 C CA . LYS A 1 87 ? 2.162 4.078 -0.228 1.00 98.50 87 LYS A CA 1
ATOM 646 C C . LYS A 1 87 ? 1.751 3.932 1.234 1.00 98.50 87 LYS A C 1
ATOM 648 O O . LYS A 1 87 ? 2.590 3.636 2.078 1.00 98.50 87 LYS A O 1
ATOM 653 N N . GLN A 1 88 ? 0.460 4.091 1.531 1.00 97.88 88 GLN A N 1
ATOM 654 C CA . GLN A 1 88 ? -0.056 4.017 2.897 1.00 97.88 88 GLN A CA 1
ATOM 655 C C . GLN A 1 88 ? 0.215 2.653 3.531 1.00 97.88 88 GLN A C 1
ATOM 657 O O . GLN A 1 88 ? 0.628 2.599 4.686 1.00 97.88 88 GLN A O 1
ATOM 662 N N . VAL A 1 89 ? 0.023 1.553 2.800 1.00 98.44 89 VAL A N 1
ATOM 663 C CA . VAL A 1 89 ? 0.316 0.214 3.326 1.00 98.44 89 VAL A CA 1
ATOM 664 C C . VAL A 1 89 ? 1.824 -0.004 3.458 1.00 98.44 89 VAL A C 1
ATOM 666 O O . VAL A 1 89 ? 2.284 -0.420 4.518 1.00 98.44 89 VAL A O 1
ATOM 669 N N . CYS A 1 90 ? 2.607 0.317 2.429 1.00 98.50 90 CYS A N 1
ATOM 670 C CA . CYS A 1 90 ? 4.049 0.075 2.407 1.00 98.50 90 CYS A CA 1
ATOM 671 C C . CYS A 1 90 ? 4.830 0.875 3.463 1.00 98.50 90 CYS A C 1
ATOM 673 O O . CYS A 1 90 ? 5.801 0.364 4.021 1.00 98.50 90 CYS A O 1
ATOM 675 N N . LEU A 1 91 ? 4.414 2.106 3.771 1.00 98.12 91 LEU A N 1
ATOM 676 C CA . LEU A 1 91 ? 5.091 2.933 4.773 1.00 98.12 91 LEU A CA 1
ATOM 677 C C . LEU A 1 91 ? 4.808 2.470 6.205 1.00 98.12 91 LEU A C 1
ATOM 679 O O . LEU A 1 91 ? 5.700 2.512 7.045 1.00 98.12 91 LEU A O 1
ATOM 683 N N . HIS A 1 92 ? 3.600 1.978 6.474 1.00 97.75 92 HIS A N 1
ATOM 684 C CA . HIS A 1 92 ? 3.122 1.758 7.841 1.00 97.75 92 HIS A CA 1
ATOM 685 C C . HIS A 1 92 ? 3.043 0.287 8.264 1.00 97.75 92 HIS A C 1
ATOM 687 O O . HIS A 1 92 ? 2.996 -0.003 9.462 1.00 97.75 92 HIS A O 1
ATOM 693 N N . SER A 1 93 ? 3.015 -0.642 7.307 1.00 96.81 93 SER A N 1
ATOM 694 C CA . SER A 1 93 ? 2.925 -2.070 7.593 1.00 96.81 93 SER A CA 1
ATOM 695 C C . SER A 1 93 ? 4.234 -2.625 8.152 1.00 96.81 93 SER A C 1
ATOM 697 O O . SER A 1 93 ? 5.326 -2.218 7.753 1.00 96.81 93 SER A O 1
ATOM 699 N N . ARG A 1 94 ? 4.098 -3.619 9.033 1.00 96.31 94 ARG A N 1
ATOM 700 C CA . ARG A 1 94 ? 5.192 -4.442 9.574 1.00 96.31 94 ARG A CA 1
ATOM 701 C C . ARG A 1 94 ? 5.228 -5.855 8.982 1.00 96.31 94 ARG A C 1
ATOM 703 O O . ARG A 1 94 ? 5.971 -6.693 9.473 1.00 96.31 94 ARG A O 1
ATOM 710 N N . GLU A 1 95 ? 4.405 -6.130 7.973 1.00 97.75 95 GLU A N 1
ATOM 711 C CA . GLU A 1 95 ? 4.361 -7.429 7.297 1.00 97.75 95 GLU A CA 1
ATOM 712 C C . GLU A 1 95 ? 5.673 -7.697 6.544 1.00 97.75 95 GLU A C 1
ATOM 714 O O . GLU A 1 95 ? 6.155 -6.833 5.807 1.00 97.75 95 GLU A O 1
ATOM 719 N N . CYS A 1 96 ? 6.239 -8.887 6.732 1.00 98.25 96 CYS A N 1
ATOM 720 C CA . CYS A 1 96 ? 7.485 -9.322 6.099 1.00 98.25 96 CYS A CA 1
ATOM 721 C C . CYS A 1 96 ? 7.230 -10.162 4.839 1.00 98.25 96 CYS A C 1
ATOM 723 O O . CYS A 1 96 ? 8.144 -10.376 4.048 1.00 98.25 96 CYS A O 1
ATOM 725 N N . ASP A 1 97 ? 6.005 -10.644 4.631 1.00 98.31 97 ASP A N 1
ATOM 726 C CA . ASP A 1 97 ? 5.609 -11.355 3.423 1.00 98.31 97 ASP A CA 1
ATOM 727 C C . ASP A 1 97 ? 5.107 -10.375 2.345 1.00 98.31 97 ASP A C 1
ATOM 729 O O . ASP A 1 97 ? 4.011 -9.808 2.417 1.00 98.31 97 ASP A O 1
ATOM 733 N N . ALA A 1 98 ? 5.904 -10.209 1.285 1.00 97.94 98 ALA A N 1
ATOM 734 C CA . ALA A 1 98 ? 5.555 -9.385 0.128 1.00 97.94 98 ALA A CA 1
ATOM 735 C C . ALA A 1 98 ? 4.247 -9.833 -0.554 1.00 97.94 98 ALA A C 1
ATOM 737 O O . ALA A 1 98 ? 3.497 -8.999 -1.070 1.00 97.94 98 ALA A O 1
ATOM 738 N N . VAL A 1 99 ? 3.941 -11.135 -0.552 1.00 97.94 99 VAL A N 1
ATOM 739 C CA . VAL A 1 99 ? 2.694 -11.670 -1.108 1.00 97.94 99 VAL A CA 1
ATOM 740 C C . VAL A 1 99 ? 1.511 -11.252 -0.239 1.00 97.94 99 VAL A C 1
ATOM 742 O O . VAL A 1 99 ? 0.494 -10.821 -0.787 1.00 97.94 99 VAL A O 1
ATOM 745 N N . ALA A 1 100 ? 1.644 -11.310 1.087 1.00 97.94 100 ALA A N 1
ATOM 746 C CA . ALA A 1 100 ? 0.608 -10.859 2.013 1.00 97.94 100 ALA A CA 1
ATOM 747 C C . ALA A 1 100 ? 0.359 -9.342 1.898 1.00 97.94 100 ALA A C 1
ATOM 749 O O . ALA A 1 100 ? -0.791 -8.918 1.763 1.00 97.94 100 ALA A O 1
ATOM 750 N N . LEU A 1 101 ? 1.416 -8.521 1.824 1.00 97.62 101 LEU A N 1
ATOM 751 C CA . LEU A 1 101 ? 1.308 -7.079 1.545 1.00 97.62 101 LEU A CA 1
ATOM 752 C C . LEU A 1 101 ? 0.551 -6.806 0.243 1.00 97.62 101 LEU A C 1
ATOM 754 O O . LEU A 1 101 ? -0.394 -6.015 0.206 1.00 97.62 101 LEU A O 1
ATOM 758 N N . MET A 1 102 ? 0.944 -7.496 -0.830 1.00 97.19 102 MET A N 1
ATOM 759 C CA . MET A 1 102 ? 0.308 -7.372 -2.136 1.00 97.19 102 MET A CA 1
ATOM 760 C C . MET A 1 102 ? -1.180 -7.746 -2.074 1.00 97.19 102 MET A C 1
ATOM 762 O O . MET A 1 102 ? -2.010 -7.076 -2.690 1.00 97.19 102 MET A O 1
ATOM 766 N N . GLN A 1 103 ? -1.536 -8.810 -1.351 1.00 96.88 103 GLN A N 1
ATOM 767 C CA . GLN A 1 103 ? -2.925 -9.239 -1.179 1.00 96.88 103 GLN A CA 1
ATOM 768 C C . GLN A 1 103 ? -3.749 -8.209 -0.400 1.00 96.88 103 GLN A C 1
ATOM 770 O O . GLN A 1 103 ? -4.862 -7.898 -0.825 1.00 96.88 103 GLN A O 1
ATOM 775 N N . THR A 1 104 ? -3.191 -7.633 0.667 1.00 96.94 104 THR A N 1
ATOM 776 C CA . THR A 1 104 ? -3.818 -6.553 1.444 1.00 96.94 104 THR A CA 1
ATOM 777 C C . THR A 1 104 ? -4.066 -5.313 0.591 1.00 96.94 104 THR A C 1
ATOM 779 O O . THR A 1 104 ? -5.157 -4.754 0.617 1.00 96.94 104 THR A O 1
ATOM 782 N N . ILE A 1 105 ? -3.101 -4.898 -0.231 1.00 97.56 105 ILE A N 1
ATOM 783 C CA . ILE A 1 105 ? -3.286 -3.736 -1.112 1.00 97.56 105 ILE A CA 1
ATOM 784 C C . ILE A 1 105 ? -4.337 -4.025 -2.194 1.00 97.56 105 ILE A C 1
ATOM 786 O O . ILE A 1 105 ? -5.227 -3.212 -2.440 1.00 97.56 105 ILE A O 1
ATOM 790 N N . ARG A 1 106 ? -4.276 -5.203 -2.826 1.00 95.56 106 ARG A N 1
ATOM 791 C CA . ARG A 1 106 ? -5.200 -5.594 -3.905 1.00 95.56 106 ARG A CA 1
ATOM 792 C C . ARG A 1 106 ? -6.620 -5.892 -3.430 1.00 95.56 106 ARG A C 1
ATOM 794 O O . ARG A 1 106 ? -7.513 -5.967 -4.271 1.00 95.56 106 ARG A O 1
ATOM 801 N N . SER A 1 107 ? -6.837 -6.107 -2.133 1.00 94.19 107 SER A N 1
ATOM 802 C CA . SER A 1 107 ? -8.183 -6.248 -1.569 1.00 94.19 107 SER A CA 1
ATOM 803 C C . SER A 1 107 ? -8.890 -4.899 -1.417 1.00 94.19 107 SER A C 1
ATOM 805 O O . SER A 1 107 ? -10.109 -4.862 -1.248 1.00 94.19 107 SER A O 1
ATOM 807 N N . HIS A 1 108 ? -8.160 -3.783 -1.535 1.00 95.31 108 HIS A N 1
ATOM 808 C CA . HIS A 1 108 ? -8.751 -2.457 -1.495 1.00 95.31 108 HIS A CA 1
ATOM 809 C C . HIS A 1 108 ? -9.712 -2.259 -2.682 1.00 95.31 108 HIS A C 1
ATOM 811 O O . HIS A 1 108 ? -9.298 -2.433 -3.831 1.00 95.31 108 HIS A O 1
ATOM 817 N N . PRO A 1 109 ? -10.970 -1.820 -2.480 1.00 91.94 109 PRO A N 1
ATOM 818 C CA . PRO A 1 109 ? -11.968 -1.821 -3.557 1.00 91.94 109 PRO A CA 1
ATOM 819 C C . PRO A 1 109 ? -11.663 -0.876 -4.729 1.00 91.94 109 PRO A C 1
ATOM 821 O O . PRO A 1 109 ? -12.260 -0.989 -5.803 1.00 91.94 109 PRO A O 1
ATOM 824 N N . ARG A 1 110 ? -10.747 0.081 -4.528 1.00 91.12 110 ARG A N 1
ATOM 825 C CA . ARG A 1 110 ? -10.273 1.002 -5.575 1.00 91.12 110 ARG A CA 1
ATOM 826 C C . ARG A 1 110 ? -9.083 0.448 -6.363 1.00 91.12 110 ARG A C 1
ATOM 828 O O . ARG A 1 110 ? -8.735 1.034 -7.382 1.00 91.12 110 ARG A O 1
ATOM 835 N N . PHE A 1 111 ? -8.507 -0.681 -5.946 1.00 94.12 111 PHE A N 1
ATOM 836 C CA . PHE A 1 111 ? -7.442 -1.376 -6.661 1.00 94.12 111 PHE A CA 1
ATOM 837 C C . PHE A 1 111 ? -8.046 -2.326 -7.704 1.00 94.12 111 PHE A C 1
ATOM 839 O O . PHE A 1 111 ? -8.663 -3.340 -7.382 1.00 94.12 111 PHE A O 1
ATOM 846 N N . ARG A 1 112 ? -7.931 -1.976 -8.987 1.00 90.50 112 ARG A N 1
ATOM 847 C CA . ARG A 1 112 ? -8.501 -2.780 -10.080 1.00 90.50 112 ARG A CA 1
ATOM 848 C C . ARG A 1 112 ? -7.643 -4.015 -10.349 1.00 90.50 112 ARG A C 1
ATOM 850 O O . ARG A 1 112 ? -6.455 -4.013 -10.070 1.00 90.50 112 ARG A O 1
ATOM 857 N N . ILE A 1 113 ? -8.240 -5.066 -10.920 1.00 86.62 113 ILE A N 1
ATOM 858 C CA . ILE A 1 113 ? -7.531 -6.319 -11.262 1.00 86.62 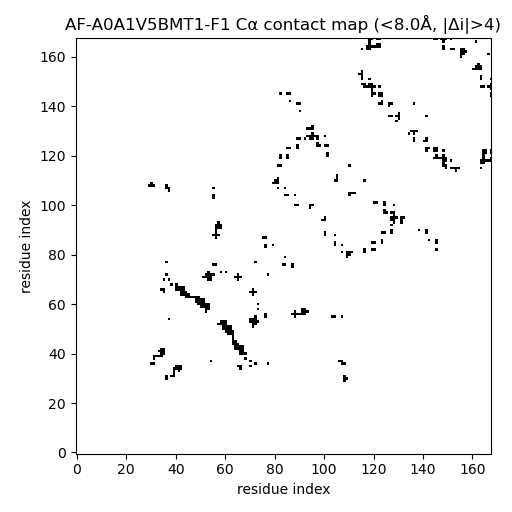113 ILE A CA 1
ATOM 859 C C . ILE A 1 113 ? -6.492 -6.095 -12.368 1.00 86.62 113 ILE A C 1
ATOM 861 O O . ILE A 1 113 ? -5.448 -6.741 -12.387 1.00 86.62 113 ILE A O 1
ATOM 865 N N . HIS A 1 114 ? -6.771 -5.162 -13.275 1.00 86.50 114 HIS A N 1
ATOM 866 C CA . HIS A 1 114 ? -5.852 -4.717 -14.311 1.00 86.50 114 HIS A CA 1
ATOM 867 C C . HIS A 1 114 ? -5.737 -3.204 -14.217 1.00 86.50 114 HIS A C 1
ATOM 869 O O . HIS A 1 114 ? -6.750 -2.514 -14.098 1.00 86.50 114 HIS A O 1
ATOM 875 N N . GLY A 1 115 ? -4.512 -2.704 -14.258 1.00 89.25 115 GLY A N 1
ATOM 876 C CA . GLY A 1 115 ? -4.243 -1.279 -14.167 1.00 89.25 115 GLY A CA 1
ATOM 877 C C . GLY A 1 115 ? -2.749 -1.007 -14.005 1.00 89.25 115 GLY A C 1
ATOM 878 O O . GLY A 1 115 ? -2.029 -1.892 -13.520 1.00 89.25 115 GLY A O 1
ATOM 879 N N . PRO A 1 116 ? -2.273 0.174 -14.437 1.00 92.25 116 PRO A N 1
ATOM 880 C CA . PRO A 1 116 ? -0.861 0.554 -14.359 1.00 92.25 116 PRO A CA 1
ATOM 881 C C . PRO A 1 116 ? -0.325 0.603 -12.920 1.00 92.25 116 PRO A C 1
ATOM 883 O O . PRO A 1 116 ? 0.878 0.556 -12.705 1.00 92.25 116 PRO A O 1
ATOM 886 N N . GLU A 1 117 ? -1.192 0.625 -11.912 1.00 95.12 117 GLU A N 1
ATOM 887 C CA . GLU A 1 117 ? -0.822 0.673 -10.496 1.00 95.12 117 GLU A CA 1
ATOM 888 C C . GLU A 1 117 ? -0.108 -0.604 -10.036 1.00 95.12 117 GLU A C 1
ATOM 890 O O . GLU A 1 117 ? 0.682 -0.572 -9.094 1.00 95.12 117 GLU A O 1
ATOM 895 N N . HIS A 1 118 ? -0.298 -1.721 -10.748 1.00 94.62 118 HIS A N 1
ATOM 896 C CA . HIS A 1 118 ? 0.478 -2.942 -10.517 1.00 94.62 118 HIS A CA 1
ATOM 897 C C . HIS A 1 118 ? 1.978 -2.740 -10.756 1.00 94.62 118 HIS A C 1
ATOM 899 O O . HIS A 1 118 ? 2.781 -3.455 -10.161 1.00 94.62 118 HIS A O 1
ATOM 905 N N . HIS A 1 119 ? 2.355 -1.776 -11.602 1.00 95.44 119 HIS A N 1
ATOM 906 C CA . HIS A 1 119 ? 3.751 -1.469 -11.903 1.00 95.44 119 HIS A CA 1
ATOM 907 C C . HIS A 1 119 ? 4.453 -0.833 -10.700 1.00 95.44 119 HIS A C 1
ATOM 909 O O . HIS A 1 119 ? 5.622 -1.095 -10.459 1.00 95.44 119 HIS A O 1
ATOM 915 N N . SER A 1 120 ? 3.723 -0.048 -9.903 1.00 97.31 120 SER A N 1
ATOM 916 C CA . SER A 1 120 ? 4.213 0.503 -8.635 1.00 97.31 120 SER A CA 1
ATOM 917 C C . SER A 1 120 ? 4.102 -0.483 -7.474 1.00 97.31 120 SER A C 1
ATOM 919 O O . SER A 1 120 ? 4.897 -0.420 -6.541 1.00 97.31 120 SER A O 1
ATOM 921 N N . LEU A 1 121 ? 3.108 -1.377 -7.505 1.00 97.81 121 LEU A N 1
ATOM 922 C CA . LEU A 1 121 ? 2.801 -2.285 -6.399 1.00 97.81 121 LEU A CA 1
ATOM 923 C C . LEU A 1 121 ? 3.949 -3.251 -6.105 1.00 97.81 121 LEU A C 1
ATOM 925 O O . LEU A 1 121 ? 4.380 -3.351 -4.961 1.00 97.81 121 LEU A O 1
ATOM 929 N N . VAL A 1 122 ? 4.415 -3.978 -7.121 1.00 96.81 122 VAL A N 1
ATOM 930 C CA . VAL A 1 122 ? 5.386 -5.066 -6.940 1.00 96.81 122 VAL A CA 1
ATOM 931 C C . VAL A 1 122 ? 6.731 -4.591 -6.377 1.00 96.81 122 VAL A C 1
ATOM 933 O O . VAL A 1 122 ? 7.148 -5.157 -5.364 1.00 96.81 122 VAL A O 1
ATOM 936 N N . PRO A 1 123 ? 7.399 -3.557 -6.921 1.00 97.62 123 PRO A N 1
ATOM 937 C CA . PRO A 1 123 ? 8.661 -3.110 -6.337 1.00 97.62 123 PRO A CA 1
ATOM 938 C C . PRO A 1 123 ? 8.472 -2.540 -4.924 1.00 97.62 123 PRO A C 1
ATOM 940 O O . PRO A 1 123 ? 9.295 -2.795 -4.046 1.00 97.62 123 PRO A O 1
ATOM 943 N N . ALA A 1 124 ? 7.359 -1.845 -4.655 1.00 98.44 124 ALA A N 1
ATOM 944 C CA . ALA A 1 124 ? 7.081 -1.292 -3.332 1.00 98.44 124 ALA A CA 1
ATOM 945 C C . ALA A 1 124 ? 6.918 -2.381 -2.260 1.00 98.44 124 ALA A C 1
ATOM 947 O O . ALA A 1 124 ? 7.546 -2.292 -1.208 1.00 98.44 124 ALA A O 1
ATOM 948 N N . VAL A 1 125 ? 6.132 -3.435 -2.518 1.00 98.50 125 VAL A N 1
ATOM 949 C CA . VAL A 1 125 ? 5.910 -4.503 -1.522 1.00 98.50 125 VAL A CA 1
ATOM 950 C C . VAL A 1 125 ? 7.147 -5.362 -1.288 1.00 98.50 125 VAL A C 1
ATOM 952 O O . VAL A 1 125 ? 7.346 -5.819 -0.166 1.00 98.50 125 VAL A O 1
ATOM 955 N N . ILE A 1 126 ? 8.002 -5.543 -2.302 1.00 98.38 126 ILE A N 1
ATOM 956 C CA . ILE A 1 126 ? 9.293 -6.224 -2.141 1.00 98.38 126 ILE A CA 1
ATOM 957 C C . ILE A 1 126 ? 10.198 -5.409 -1.214 1.00 98.38 126 ILE A C 1
ATOM 959 O O . ILE A 1 126 ? 10.705 -5.947 -0.232 1.00 98.38 126 ILE A O 1
ATOM 963 N N . LEU A 1 127 ? 10.369 -4.110 -1.482 1.00 98.50 127 LEU A N 1
ATOM 964 C CA . LEU A 1 127 ? 11.211 -3.252 -0.646 1.00 98.50 127 LEU A CA 1
ATOM 965 C C . LEU A 1 127 ? 10.675 -3.134 0.784 1.00 98.50 127 LEU A C 1
ATOM 967 O O . LEU A 1 127 ? 11.454 -3.192 1.731 1.00 98.50 127 LEU A O 1
ATOM 971 N N . THR A 1 128 ? 9.356 -3.024 0.959 1.00 98.75 128 THR A N 1
ATOM 972 C CA . THR A 1 128 ? 8.735 -3.026 2.289 1.00 98.75 128 THR A CA 1
ATOM 973 C C . THR A 1 128 ? 8.992 -4.333 3.036 1.00 98.75 128 THR A C 1
ATOM 975 O O . THR A 1 128 ? 9.370 -4.289 4.203 1.00 98.75 128 THR A O 1
ATOM 978 N N . ALA A 1 129 ? 8.814 -5.485 2.385 1.00 98.62 129 ALA A N 1
ATOM 979 C CA . ALA A 1 129 ? 9.048 -6.791 2.998 1.00 98.62 129 ALA A CA 1
ATOM 980 C C . ALA A 1 129 ? 10.508 -6.966 3.443 1.00 98.62 129 ALA A C 1
ATOM 982 O O . ALA A 1 129 ? 10.755 -7.380 4.573 1.00 98.62 129 ALA A O 1
ATOM 983 N N . LEU A 1 130 ? 11.464 -6.580 2.592 1.00 98.69 130 LEU A N 1
ATOM 984 C CA . LEU A 1 130 ? 12.895 -6.596 2.910 1.00 98.69 130 LEU A CA 1
ATOM 985 C C . LEU A 1 130 ? 13.221 -5.663 4.088 1.00 98.69 130 LEU A C 1
ATOM 987 O O . LEU A 1 130 ? 13.839 -6.089 5.063 1.00 98.69 130 LEU A O 1
ATOM 991 N N . ARG A 1 131 ? 12.716 -4.418 4.065 1.00 98.62 131 ARG A N 1
ATOM 992 C CA . ARG A 1 131 ? 12.864 -3.462 5.178 1.00 98.62 131 ARG A CA 1
ATOM 993 C C . ARG A 1 131 ? 12.374 -4.067 6.491 1.00 98.62 131 ARG A C 1
ATOM 995 O O . ARG A 1 131 ? 13.058 -4.013 7.508 1.00 98.62 131 ARG A O 1
ATOM 1002 N N . ASN A 1 132 ? 11.177 -4.646 6.466 1.00 98.38 132 ASN A N 1
ATOM 1003 C CA . ASN A 1 132 ? 10.548 -5.238 7.643 1.00 98.38 132 ASN A CA 1
ATOM 1004 C C . ASN A 1 132 ? 11.269 -6.523 8.096 1.00 98.38 132 ASN A C 1
ATOM 1006 O O . ASN A 1 132 ? 11.258 -6.844 9.283 1.00 98.38 132 ASN A O 1
ATOM 1010 N N . GLY A 1 133 ? 11.949 -7.211 7.173 1.00 98.19 133 GLY A N 1
ATOM 1011 C CA . GLY A 1 133 ? 12.850 -8.335 7.434 1.00 98.19 133 GLY A CA 1
ATOM 1012 C C . GLY A 1 133 ? 14.216 -7.948 8.016 1.00 98.19 133 GLY A C 1
ATOM 1013 O O . GLY A 1 133 ? 14.960 -8.835 8.429 1.00 98.19 133 GLY A O 1
ATOM 1014 N N . GLY A 1 134 ? 14.531 -6.651 8.102 1.00 98.06 134 GLY A N 1
ATOM 1015 C CA . GLY A 1 134 ? 15.755 -6.130 8.715 1.00 98.06 134 GLY A CA 1
ATOM 1016 C C . GLY A 1 134 ? 16.792 -5.580 7.733 1.00 98.06 134 GLY A C 1
ATOM 1017 O O . GLY A 1 134 ? 17.856 -5.150 8.178 1.00 98.06 134 GLY A O 1
ATOM 1018 N N . ASP A 1 135 ? 16.506 -5.559 6.429 1.00 98.44 135 ASP A N 1
ATOM 1019 C CA . ASP A 1 135 ? 17.374 -4.902 5.452 1.00 98.44 135 ASP A CA 1
ATOM 1020 C C . ASP A 1 135 ? 17.336 -3.372 5.600 1.00 98.44 135 ASP A C 1
ATOM 1022 O O . ASP A 1 135 ? 16.306 -2.768 5.914 1.00 98.44 135 ASP A O 1
ATOM 1026 N N . THR A 1 136 ? 18.464 -2.717 5.315 1.00 98.06 136 THR A N 1
ATOM 1027 C CA . THR A 1 136 ? 18.578 -1.252 5.356 1.00 98.06 136 THR A CA 1
ATOM 1028 C C . THR A 1 136 ? 17.918 -0.625 4.128 1.00 98.06 136 THR A C 1
ATOM 1030 O O . THR A 1 136 ? 18.582 -0.290 3.146 1.00 98.06 136 THR A O 1
ATOM 1033 N N . ILE A 1 137 ? 16.598 -0.470 4.190 1.00 98.56 137 ILE A N 1
ATOM 1034 C CA . ILE A 1 137 ? 15.778 0.186 3.170 1.00 98.56 137 ILE A CA 1
ATOM 1035 C C . ILE A 1 137 ? 15.041 1.360 3.814 1.00 98.56 137 ILE A C 1
ATOM 1037 O O . ILE A 1 137 ? 14.365 1.195 4.827 1.00 98.56 137 ILE A O 1
ATOM 1041 N N . THR A 1 138 ? 15.158 2.553 3.234 1.00 98.50 138 THR A N 1
ATOM 1042 C CA . THR A 1 138 ? 14.476 3.751 3.738 1.00 98.50 138 THR A CA 1
ATOM 1043 C C . THR A 1 138 ? 13.085 3.915 3.135 1.00 98.50 138 THR A C 1
ATOM 1045 O O . THR A 1 138 ? 12.767 3.385 2.063 1.00 98.50 138 THR A O 1
ATOM 1048 N N . ASP A 1 139 ? 12.257 4.713 3.801 1.00 98.50 139 ASP A N 1
ATOM 1049 C CA . ASP A 1 139 ? 10.934 5.087 3.307 1.00 98.50 139 ASP A CA 1
ATOM 1050 C C . ASP A 1 139 ? 11.033 5.810 1.955 1.00 98.50 139 ASP A C 1
ATOM 1052 O O . ASP A 1 139 ? 10.247 5.546 1.045 1.00 98.50 139 ASP A O 1
ATOM 1056 N N . GLU A 1 140 ? 12.057 6.642 1.752 1.00 98.56 140 GLU A N 1
ATOM 1057 C CA . GLU A 1 140 ? 12.322 7.311 0.476 1.00 98.56 140 GLU A CA 1
ATOM 1058 C C . GLU A 1 140 ? 12.617 6.319 -0.653 1.00 98.56 140 GLU A C 1
ATOM 1060 O O . GLU A 1 140 ? 12.212 6.558 -1.792 1.00 98.56 140 GLU A O 1
ATOM 1065 N N . GLN A 1 141 ? 13.287 5.196 -0.373 1.00 98.62 141 GLN A N 1
ATOM 1066 C CA . GLN A 1 141 ? 13.538 4.161 -1.381 1.00 98.62 141 GLN A CA 1
ATOM 1067 C C . GLN A 1 141 ? 12.243 3.452 -1.788 1.00 98.62 141 GLN A C 1
ATOM 1069 O O . GLN A 1 141 ? 12.005 3.259 -2.982 1.00 98.62 141 GLN A O 1
ATOM 1074 N N . ILE A 1 142 ? 11.369 3.144 -0.825 1.00 98.69 142 ILE A N 1
ATOM 1075 C CA . ILE A 1 142 ? 10.028 2.595 -1.089 1.00 98.69 142 ILE A CA 1
ATOM 1076 C C . ILE A 1 142 ? 9.209 3.583 -1.932 1.00 98.69 142 ILE A C 1
ATOM 1078 O O . ILE A 1 142 ? 8.607 3.210 -2.940 1.00 98.69 142 ILE A O 1
ATOM 1082 N N . MET A 1 143 ? 9.232 4.868 -1.577 1.00 98.62 143 MET A N 1
ATOM 1083 C CA . MET A 1 143 ? 8.533 5.913 -2.327 1.00 98.62 143 MET A CA 1
ATOM 1084 C C . MET A 1 143 ? 9.102 6.101 -3.737 1.00 98.62 143 MET A C 1
ATOM 1086 O O . MET A 1 143 ? 8.342 6.285 -4.690 1.00 98.62 143 MET A O 1
ATOM 1090 N N . THR A 1 144 ? 10.421 5.993 -3.893 1.00 98.50 144 THR A N 1
ATOM 1091 C CA . THR A 1 144 ? 11.098 6.045 -5.196 1.00 98.50 144 THR A CA 1
ATOM 1092 C C . THR A 1 144 ? 10.683 4.868 -6.077 1.00 98.50 144 THR A C 1
ATOM 1094 O O . THR A 1 144 ? 10.428 5.063 -7.263 1.00 98.50 144 THR A O 1
ATOM 1097 N N . ALA A 1 145 ? 10.559 3.659 -5.522 1.00 97.88 145 ALA A N 1
ATOM 1098 C CA . ALA A 1 145 ? 10.044 2.498 -6.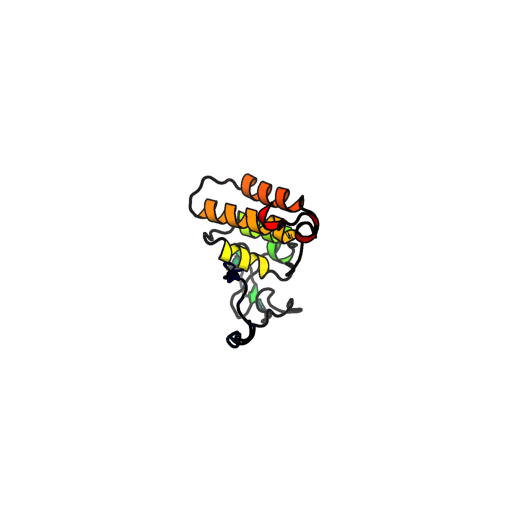249 1.00 97.88 145 ALA A CA 1
ATOM 1099 C C . ALA A 1 145 ? 8.612 2.721 -6.752 1.00 97.88 145 ALA A C 1
ATOM 1101 O O . ALA A 1 145 ? 8.323 2.482 -7.924 1.00 97.88 145 ALA A O 1
ATOM 1102 N N . VAL A 1 146 ? 7.730 3.272 -5.908 1.00 98.31 146 VAL A N 1
ATOM 1103 C CA . VAL A 1 146 ? 6.370 3.643 -6.332 1.00 98.31 146 VAL A CA 1
ATOM 1104 C C . VAL A 1 146 ? 6.419 4.627 -7.503 1.00 98.31 146 VAL A C 1
ATOM 1106 O O . VAL A 1 146 ? 5.763 4.392 -8.520 1.00 98.31 146 VAL A O 1
ATOM 1109 N N . GLN A 1 147 ? 7.214 5.696 -7.385 1.00 98.00 147 GLN A N 1
ATOM 1110 C CA . GLN A 1 147 ? 7.363 6.727 -8.418 1.00 98.00 147 GLN A CA 1
ATOM 1111 C C . GLN A 1 147 ? 7.912 6.158 -9.733 1.00 98.00 147 GLN A C 1
ATOM 1113 O O . GLN A 1 147 ? 7.402 6.492 -10.800 1.00 98.00 147 GLN A O 1
ATOM 1118 N N . ARG A 1 148 ? 8.911 5.269 -9.674 1.00 97.06 148 ARG A N 1
ATOM 1119 C CA . ARG A 1 148 ? 9.464 4.584 -10.853 1.00 97.06 148 ARG A CA 1
ATOM 1120 C C . ARG A 1 148 ? 8.419 3.718 -11.541 1.00 97.06 148 ARG A C 1
ATOM 1122 O O . ARG A 1 148 ? 8.235 3.865 -12.747 1.00 97.06 148 ARG A O 1
ATOM 1129 N N . GLY A 1 149 ? 7.658 2.922 -10.793 1.00 96.44 149 GLY A N 1
ATOM 1130 C CA . GLY A 1 149 ? 6.559 2.138 -11.360 1.00 96.44 149 GLY A CA 1
ATOM 1131 C C . GLY A 1 149 ? 5.499 2.997 -12.066 1.00 96.44 149 GLY A C 1
ATOM 1132 O O . GLY A 1 149 ? 5.000 2.606 -13.119 1.00 96.44 149 GLY A O 1
ATOM 1133 N N . GLN A 1 150 ? 5.218 4.212 -11.571 1.00 96.12 150 GLN A N 1
ATOM 1134 C CA . GLN A 1 150 ? 4.267 5.135 -12.212 1.00 96.12 150 GLN A CA 1
ATOM 1135 C C . GLN A 1 150 ? 4.743 5.651 -13.579 1.00 96.12 150 GLN A C 1
ATOM 1137 O O . GLN A 1 150 ? 3.919 6.076 -14.387 1.00 96.12 150 GLN A O 1
ATOM 1142 N N . THR A 1 151 ? 6.050 5.612 -13.859 1.00 95.50 151 THR A N 1
ATOM 1143 C CA . THR A 1 151 ? 6.593 5.989 -15.179 1.00 95.50 151 THR A CA 1
ATOM 1144 C C . THR A 1 151 ? 6.298 4.952 -16.262 1.00 95.50 151 THR A C 1
ATOM 1146 O O . THR A 1 151 ? 6.416 5.247 -17.452 1.00 95.50 151 THR A O 1
ATOM 1149 N N . ILE A 1 152 ? 5.873 3.747 -15.872 1.00 94.31 152 ILE A N 1
ATOM 1150 C CA . ILE A 1 152 ? 5.579 2.658 -16.796 1.00 94.31 152 ILE A CA 1
ATOM 1151 C C . ILE A 1 152 ? 4.127 2.768 -17.251 1.00 94.31 152 ILE A C 1
ATOM 1153 O O . ILE A 1 152 ? 3.188 2.502 -16.495 1.00 94.31 152 ILE A O 1
ATOM 1157 N N . ALA A 1 153 ? 3.949 3.120 -18.523 1.00 91.00 153 ALA A N 1
ATOM 1158 C CA . ALA A 1 153 ? 2.636 3.301 -19.122 1.00 91.00 153 ALA A CA 1
ATOM 1159 C C . ALA A 1 153 ? 1.755 2.043 -19.027 1.00 91.00 153 ALA A C 1
ATOM 1161 O O . ALA A 1 153 ? 2.217 0.903 -19.146 1.00 91.00 153 ALA A O 1
ATOM 1162 N N . GLY A 1 154 ? 0.445 2.251 -18.881 1.00 90.25 154 GLY A N 1
ATOM 1163 C CA . GLY A 1 154 ? -0.534 1.177 -19.029 1.00 90.25 154 GLY A CA 1
ATOM 1164 C C . GLY A 1 154 ? -0.387 0.490 -20.390 1.00 90.25 154 GLY A C 1
ATOM 1165 O O . GLY A 1 154 ? -0.173 1.144 -21.406 1.00 90.25 154 GLY A O 1
ATOM 1166 N N . GLY A 1 155 ? -0.464 -0.841 -20.409 1.00 87.38 155 GLY A N 1
ATOM 1167 C CA . GLY A 1 155 ? -0.254 -1.624 -21.631 1.00 87.38 155 GLY A CA 1
ATOM 1168 C C . GLY A 1 155 ? 1.214 -1.862 -22.009 1.00 87.38 155 GLY A C 1
ATOM 1169 O O . GLY A 1 155 ? 1.458 -2.580 -22.979 1.00 87.38 155 GLY A O 1
ATOM 1170 N N . ALA A 1 156 ? 2.190 -1.365 -21.232 1.00 87.69 156 ALA A N 1
ATOM 1171 C CA . ALA A 1 156 ? 3.617 -1.626 -21.456 1.00 87.69 156 ALA A CA 1
ATOM 1172 C C . ALA A 1 156 ? 3.938 -3.123 -21.603 1.00 87.69 156 ALA A C 1
ATOM 1174 O O . ALA A 1 156 ? 4.745 -3.487 -22.450 1.00 87.69 156 ALA A O 1
ATOM 1175 N N . CYS A 1 157 ? 3.242 -3.997 -20.868 1.00 84.56 157 CYS A N 1
ATOM 1176 C CA . CYS A 1 157 ? 3.406 -5.450 -20.971 1.00 84.56 157 CYS A CA 1
ATOM 1177 C C . CYS A 1 157 ? 3.187 -5.983 -22.391 1.00 84.56 157 CYS A C 1
ATOM 1179 O O . CYS A 1 157 ? 3.933 -6.843 -22.850 1.00 84.56 157 CYS A O 1
ATOM 1181 N N . ALA A 1 158 ? 2.169 -5.469 -23.082 1.00 87.00 158 ALA A N 1
ATOM 1182 C CA . ALA A 1 158 ? 1.841 -5.885 -24.440 1.00 87.00 158 ALA A CA 1
ATOM 1183 C C . ALA A 1 158 ? 2.758 -5.221 -25.473 1.00 87.00 158 ALA A C 1
ATOM 1185 O O . ALA A 1 158 ? 3.104 -5.839 -26.473 1.00 87.00 158 ALA A O 1
ATOM 1186 N N . PHE A 1 159 ? 3.151 -3.968 -25.230 1.00 88.25 159 PHE A N 1
ATOM 1187 C CA . PHE A 1 159 ? 3.943 -3.189 -26.178 1.00 88.25 159 PHE A CA 1
ATOM 1188 C C . PHE A 1 159 ? 5.443 -3.519 -26.132 1.00 88.25 159 PHE A C 1
ATOM 1190 O O . PHE A 1 159 ? 6.076 -3.658 -27.172 1.00 88.25 159 PHE A O 1
ATOM 1197 N N . LEU A 1 160 ? 6.011 -3.654 -24.932 1.00 89.38 160 LEU A N 1
ATOM 1198 C CA . LEU A 1 160 ? 7.443 -3.879 -24.704 1.00 89.38 160 LEU A CA 1
ATOM 1199 C C . LEU A 1 160 ? 7.803 -5.364 -24.555 1.00 89.38 160 LEU A C 1
ATOM 1201 O O . LEU A 1 160 ? 8.982 -5.701 -24.504 1.00 89.38 160 LEU A O 1
ATOM 1205 N N . GLY A 1 161 ? 6.809 -6.251 -24.430 1.00 90.00 161 GLY A N 1
ATOM 1206 C CA . GLY A 1 161 ? 7.029 -7.680 -24.177 1.00 90.00 161 GLY A CA 1
ATOM 1207 C C . GLY A 1 161 ? 7.545 -8.005 -22.769 1.00 90.00 161 GLY A C 1
ATOM 1208 O O . GLY A 1 161 ? 7.942 -9.138 -22.512 1.00 90.00 161 GLY A O 1
ATOM 1209 N N . ALA A 1 162 ? 7.534 -7.035 -21.849 1.00 89.25 162 ALA A N 1
ATOM 1210 C CA . ALA A 1 162 ? 7.971 -7.193 -20.464 1.00 89.25 162 ALA A CA 1
ATOM 1211 C C . ALA A 1 162 ? 6.917 -6.638 -19.502 1.00 89.25 162 ALA A C 1
ATOM 1213 O O . ALA A 1 162 ? 6.425 -5.525 -19.688 1.00 89.25 162 ALA A O 1
ATOM 1214 N N . CYS A 1 163 ? 6.565 -7.407 -18.467 1.00 87.69 163 CYS A N 1
ATOM 1215 C CA . CYS A 1 163 ? 5.569 -6.979 -17.488 1.00 87.69 163 CYS A CA 1
ATOM 1216 C C . CYS A 1 163 ? 6.015 -5.686 -16.792 1.00 87.69 163 CYS A C 1
ATOM 1218 O O . CYS A 1 163 ? 7.106 -5.647 -16.231 1.00 87.69 163 CYS A O 1
ATOM 1220 N N . GLY A 1 164 ? 5.164 -4.658 -16.749 1.00 86.38 164 GLY A N 1
ATOM 1221 C CA . GLY A 1 164 ? 5.493 -3.404 -16.069 1.00 86.38 164 GLY A CA 1
ATOM 1222 C C . GLY A 1 164 ? 5.772 -3.583 -14.574 1.00 86.38 164 GLY A C 1
ATOM 1223 O O . GLY A 1 164 ? 6.592 -2.872 -14.014 1.00 86.38 164 GLY A O 1
ATOM 1224 N N . ALA A 1 165 ? 5.180 -4.600 -13.944 1.00 87.81 165 ALA A N 1
ATOM 1225 C CA . ALA A 1 165 ? 5.485 -4.972 -12.563 1.00 87.81 165 ALA A CA 1
ATOM 1226 C C . ALA A 1 165 ? 6.876 -5.606 -12.372 1.00 87.81 165 ALA A C 1
ATOM 1228 O O . ALA A 1 165 ? 7.383 -5.611 -11.259 1.00 87.81 165 ALA A O 1
ATOM 1229 N N . ALA A 1 166 ? 7.476 -6.161 -13.431 1.00 88.56 166 ALA A N 1
ATOM 1230 C CA . ALA A 1 166 ? 8.840 -6.692 -13.398 1.00 88.56 166 ALA A CA 1
ATOM 1231 C C . ALA A 1 166 ? 9.897 -5.624 -13.729 1.00 88.56 166 ALA A C 1
ATOM 1233 O O . ALA A 1 166 ? 11.068 -5.814 -13.420 1.00 88.56 166 ALA A O 1
ATOM 1234 N N . VAL A 1 167 ? 9.493 -4.543 -14.404 1.00 89.25 167 VAL A N 1
ATOM 1235 C CA . VAL A 1 167 ? 10.385 -3.460 -14.847 1.00 89.25 167 VAL A CA 1
ATOM 1236 C C . VAL A 1 167 ? 10.447 -2.309 -13.837 1.00 89.25 167 VAL A C 1
ATOM 1238 O O . VAL A 1 167 ? 11.457 -1.607 -13.803 1.00 89.25 167 VAL A O 1
ATOM 1241 N N . GLY A 1 168 ? 9.376 -2.091 -13.065 1.00 83.19 168 GLY A N 1
ATOM 1242 C CA . GLY A 1 168 ? 9.287 -1.034 -12.046 1.00 83.19 168 GLY A CA 1
ATOM 1243 C C . GLY A 1 168 ? 10.276 -1.224 -10.910 1.00 83.19 168 GLY A C 1
ATOM 1244 O O . GLY A 1 168 ? 10.822 -0.191 -10.454 1.00 83.19 168 GLY A O 1
#

Secondar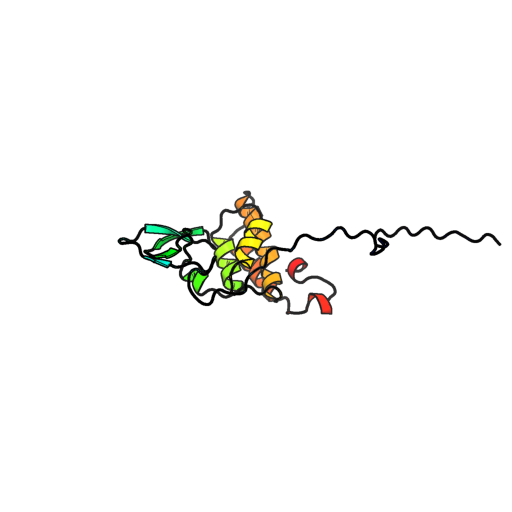y structure (DSSP, 8-state):
----------TT---GGG---PPPPP------SSS-TTT-PPEEEEEEEEEEEBTTT--EEEEEEEETT--B--HHHHH--HHHHHHHHHHH-----HHHHHHHHHTSTTS-SSSTHHHHHHHHHHHHHHHHTT----HHHHHHHHHHHHTS-TTHHHHHSS-HHHH-